Protein AF-A0A7D5N8C1-F1 (afdb_monomer_lite)

Secondary structure (DSSP, 8-state):
--HHHHTTS-THHHHHHHHHHHHTT-EEEEE----TTSEEEEGGGTEEEEETTS-HHHHHHHHHHHGGGS---GGGS-TTSGGGT-

Structure (mmCIF, N/CA/C/O backbone):
data_AF-A0A7D5N8C1-F1
#
_entry.id   AF-A0A7D5N8C1-F1
#
loop_
_atom_site.group_PDB
_atom_site.id
_atom_site.type_symbol
_atom_site.label_atom_id
_atom_site.label_alt_id
_atom_site.label_comp_id
_atom_site.label_asym_id
_atom_site.label_entity_id
_atom_site.label_seq_id
_atom_site.pdbx_PDB_ins_code
_atom_site.Cartn_x
_atom_site.Cartn_y
_atom_site.Cartn_z
_atom_site.occupancy
_atom_site.B_iso_or_equiv
_atom_site.auth_seq_id
_atom_site.auth_comp_id
_atom_site.auth_asym_id
_atom_site.auth_atom_id
_atom_site.pdbx_PDB_model_num
ATOM 1 N N . MET A 1 1 ? -0.167 20.703 -6.504 1.00 44.34 1 MET A N 1
ATOM 2 C CA . MET A 1 1 ? 0.065 20.214 -7.889 1.00 44.34 1 MET A CA 1
ATOM 3 C C . MET A 1 1 ? 1.555 20.122 -8.254 1.00 44.34 1 MET A C 1
ATOM 5 O O . MET A 1 1 ? 1.914 19.161 -8.914 1.00 44.34 1 MET A O 1
ATOM 9 N N . LEU A 1 2 ? 2.432 21.035 -7.798 1.00 35.03 2 LEU A N 1
ATOM 10 C CA . LEU A 1 2 ? 3.896 20.923 -7.996 1.00 35.03 2 LEU A CA 1
ATOM 11 C C . LEU A 1 2 ? 4.608 19.994 -6.989 1.00 35.03 2 LEU A C 1
ATOM 13 O O . LEU A 1 2 ? 5.611 19.383 -7.328 1.00 35.03 2 LEU A O 1
ATOM 17 N N . GLN A 1 3 ? 4.053 19.817 -5.789 1.00 35.53 3 GLN A N 1
ATOM 18 C CA . GLN A 1 3 ? 4.668 19.037 -4.702 1.00 35.53 3 GLN A CA 1
ATOM 19 C C . GLN A 1 3 ? 4.718 17.518 -4.973 1.00 35.53 3 GLN A C 1
ATOM 21 O O . GLN A 1 3 ? 5.611 16.831 -4.500 1.00 35.53 3 GLN A O 1
ATOM 26 N N . ILE A 1 4 ? 3.800 16.995 -5.797 1.00 46.19 4 ILE A N 1
ATOM 27 C CA . ILE A 1 4 ? 3.702 15.557 -6.119 1.00 46.19 4 ILE A CA 1
ATOM 28 C C . ILE A 1 4 ? 4.828 15.115 -7.077 1.00 46.19 4 ILE A C 1
ATOM 30 O O . ILE A 1 4 ? 5.248 13.963 -7.051 1.00 46.19 4 ILE A O 1
ATOM 34 N N . TYR A 1 5 ? 5.364 16.026 -7.902 1.00 45.88 5 TYR A N 1
ATOM 35 C CA . TYR A 1 5 ? 6.437 15.700 -8.853 1.00 45.88 5 TYR A CA 1
ATOM 36 C C . TYR A 1 5 ? 7.813 15.545 -8.192 1.00 45.88 5 TYR A C 1
ATOM 38 O O . TYR A 1 5 ? 8.657 14.830 -8.727 1.00 45.88 5 TYR A O 1
ATOM 46 N N . GLU A 1 6 ? 8.038 16.169 -7.034 1.00 38.53 6 GLU A N 1
ATOM 47 C CA . GLU A 1 6 ? 9.305 16.064 -6.299 1.00 38.53 6 GLU A CA 1
ATOM 48 C C . GLU A 1 6 ? 9.415 14.734 -5.528 1.00 38.53 6 GLU A C 1
ATOM 50 O O . GLU A 1 6 ? 10.501 14.177 -5.386 1.00 38.53 6 GLU A O 1
ATOM 55 N N . TYR A 1 7 ? 8.278 14.139 -5.150 1.00 49.12 7 TYR A N 1
ATOM 56 C CA . TYR A 1 7 ? 8.193 12.848 -4.451 1.00 49.12 7 TYR A CA 1
ATOM 57 C C . TYR A 1 7 ? 8.571 11.619 -5.300 1.00 49.12 7 TYR A C 1
ATOM 59 O O . TYR A 1 7 ? 8.535 10.486 -4.819 1.00 49.12 7 TYR A O 1
ATOM 67 N N . LYS A 1 8 ? 8.936 11.810 -6.571 1.00 44.78 8 LYS A N 1
ATOM 68 C CA . LYS A 1 8 ? 8.937 10.741 -7.573 1.00 44.78 8 LYS A CA 1
ATOM 69 C C . LYS A 1 8 ? 10.138 9.783 -7.521 1.00 44.78 8 LYS A C 1
ATOM 71 O O . LYS A 1 8 ? 10.052 8.719 -8.125 1.00 44.78 8 LYS A O 1
ATOM 76 N N . ILE A 1 9 ? 11.258 10.106 -6.856 1.00 55.62 9 ILE A N 1
ATOM 77 C CA . ILE A 1 9 ? 12.494 9.300 -6.985 1.00 55.62 9 ILE A CA 1
ATOM 78 C C . ILE A 1 9 ? 13.368 9.313 -5.715 1.00 55.62 9 ILE A C 1
ATOM 80 O O . ILE A 1 9 ? 14.440 9.903 -5.722 1.00 55.62 9 ILE A O 1
ATOM 84 N N . TYR A 1 10 ? 12.982 8.610 -4.643 1.00 54.69 10 TYR A N 1
ATOM 85 C CA . TYR A 1 10 ? 13.954 8.189 -3.616 1.00 54.69 10 TYR A CA 1
ATOM 86 C C . TYR A 1 10 ? 13.608 6.796 -3.060 1.00 54.69 10 TYR A C 1
ATOM 88 O O . TYR A 1 10 ? 12.480 6.595 -2.618 1.00 54.69 10 TYR A O 1
ATOM 96 N N . PRO A 1 11 ? 14.543 5.825 -3.031 1.00 58.53 11 PRO A N 1
ATOM 97 C CA . PRO A 1 11 ? 14.310 4.508 -2.424 1.00 58.53 11 PRO A CA 1
ATOM 98 C C . PRO A 1 11 ? 13.911 4.578 -0.940 1.00 58.53 11 PRO A C 1
ATOM 100 O O . PRO A 1 11 ? 13.125 3.746 -0.499 1.00 58.53 11 PRO A O 1
ATOM 103 N N . CYS A 1 12 ? 14.321 5.627 -0.213 1.00 63.53 12 CYS A N 1
ATOM 104 C CA . CYS A 1 12 ? 13.868 5.872 1.164 1.00 63.53 12 CYS A CA 1
ATOM 105 C C . CYS A 1 12 ? 12.354 6.122 1.277 1.00 63.53 12 CYS A C 1
ATOM 107 O O . CYS A 1 12 ? 11.793 6.099 2.365 1.00 63.53 12 CYS A O 1
ATOM 109 N N . TYR A 1 13 ? 11.675 6.404 0.164 1.00 67.19 13 TYR A N 1
ATOM 110 C CA . TYR A 1 13 ? 10.252 6.704 0.167 1.00 67.19 13 TYR A CA 1
ATOM 111 C C . TYR A 1 13 ? 9.391 5.442 0.249 1.00 67.19 13 TYR A C 1
ATOM 113 O O . TYR A 1 13 ? 8.337 5.465 0.876 1.00 67.19 13 TYR A O 1
ATOM 121 N N . ALA A 1 14 ? 9.863 4.324 -0.313 1.00 69.50 14 ALA A N 1
ATOM 122 C CA . ALA A 1 14 ? 9.205 3.033 -0.126 1.00 69.50 14 ALA A CA 1
ATOM 123 C C . ALA A 1 14 ? 9.272 2.593 1.345 1.00 69.50 14 ALA A C 1
ATOM 125 O O . ALA A 1 14 ? 8.253 2.197 1.898 1.00 69.50 14 ALA A O 1
ATOM 126 N N . GLU A 1 15 ? 10.433 2.766 1.986 1.00 77.00 15 GLU A N 1
ATOM 127 C CA . GLU A 1 15 ? 10.622 2.508 3.421 1.00 77.00 15 GLU A CA 1
ATOM 128 C C 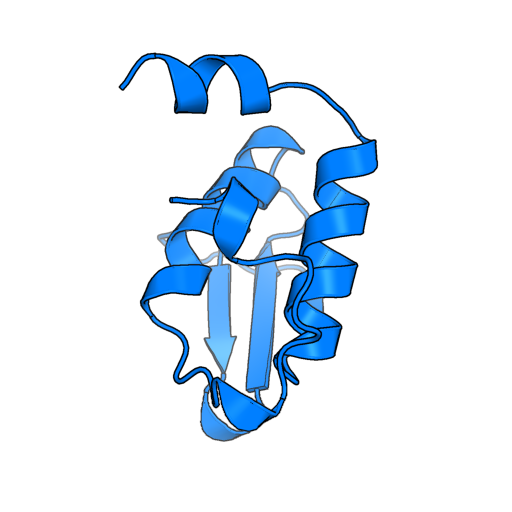. GLU A 1 15 ? 9.666 3.363 4.268 1.00 77.00 15 GLU A C 1
ATOM 130 O O . GLU A 1 15 ? 8.950 2.830 5.108 1.00 77.00 15 GLU A O 1
ATOM 135 N N . LYS A 1 16 ? 9.542 4.664 3.968 1.00 81.62 16 LYS A N 1
ATOM 136 C CA . LYS A 1 16 ? 8.592 5.558 4.656 1.00 81.62 16 LYS A CA 1
ATOM 137 C C . LYS A 1 16 ? 7.129 5.145 4.508 1.00 81.62 16 LYS A C 1
ATOM 139 O O . LYS A 1 16 ? 6.348 5.348 5.433 1.00 81.62 16 LYS A O 1
ATOM 144 N N . PHE A 1 17 ? 6.725 4.616 3.352 1.00 83.56 17 PHE A N 1
ATOM 145 C CA . PHE A 1 17 ? 5.369 4.086 3.214 1.00 83.56 17 PHE A CA 1
ATOM 146 C C . PHE A 1 17 ? 5.193 2.791 3.991 1.00 83.56 17 PHE A C 1
ATOM 148 O O . PHE A 1 17 ? 4.152 2.618 4.604 1.00 83.56 17 PHE A O 1
ATOM 155 N N . GLU A 1 18 ? 6.169 1.888 3.986 1.00 82.38 18 GLU A N 1
ATOM 156 C CA . GLU A 1 18 ? 6.075 0.667 4.789 1.00 82.38 18 GLU A CA 1
ATOM 157 C C . GLU A 1 18 ? 5.950 0.996 6.285 1.00 82.38 18 GLU A C 1
ATOM 159 O O . GLU A 1 18 ? 5.070 0.447 6.945 1.00 82.38 18 GLU A O 1
ATOM 164 N N . GLU A 1 19 ? 6.728 1.965 6.782 1.00 85.25 19 GLU A N 1
ATOM 165 C CA . GLU A 1 19 ? 6.604 2.510 8.141 1.00 85.25 19 GLU A CA 1
ATOM 166 C C . GLU A 1 19 ? 5.217 3.119 8.394 1.00 85.25 19 GLU A C 1
ATOM 168 O O . GLU A 1 19 ? 4.558 2.768 9.369 1.00 85.25 19 GLU A O 1
ATOM 173 N N . LEU A 1 20 ? 4.729 3.984 7.495 1.00 85.69 20 LEU A N 1
ATOM 174 C CA . LEU A 1 20 ? 3.404 4.600 7.622 1.00 85.69 20 LEU A CA 1
ATOM 175 C C . LEU A 1 20 ? 2.289 3.551 7.676 1.00 85.69 20 LEU A C 1
ATOM 177 O O . LEU A 1 20 ? 1.360 3.679 8.469 1.00 85.69 20 LEU A O 1
ATOM 181 N N . TYR A 1 21 ? 2.363 2.536 6.814 1.00 88.56 21 TYR A N 1
ATOM 182 C CA . TYR A 1 21 ? 1.387 1.454 6.779 1.00 88.56 21 TYR A CA 1
ATOM 183 C C . TYR A 1 21 ? 1.403 0.662 8.090 1.00 88.56 21 TYR A C 1
ATOM 185 O O . TYR A 1 21 ? 0.329 0.366 8.618 1.00 88.56 21 TYR A O 1
ATOM 193 N N . ASP A 1 22 ? 2.581 0.399 8.659 1.00 87.75 22 ASP A N 1
ATOM 194 C CA . ASP A 1 22 ? 2.709 -0.237 9.973 1.00 87.75 22 ASP A CA 1
ATOM 195 C C . ASP A 1 22 ? 2.093 0.630 11.090 1.00 87.75 22 ASP A C 1
ATOM 197 O O . ASP A 1 22 ? 1.297 0.127 11.888 1.00 87.75 22 ASP A O 1
ATOM 201 N N . GLU A 1 23 ? 2.332 1.950 11.085 1.00 86.06 23 GLU A N 1
ATOM 202 C CA . GLU A 1 23 ? 1.744 2.893 12.055 1.00 86.06 23 GLU A CA 1
ATOM 203 C C . GLU A 1 23 ? 0.203 2.907 12.020 1.00 86.06 23 GLU A C 1
ATOM 205 O O . GLU A 1 23 ? -0.452 2.920 13.066 1.00 86.06 23 GLU A O 1
ATOM 210 N N . ILE A 1 24 ? -0.406 2.860 10.829 1.00 86.38 24 ILE A N 1
ATOM 211 C CA . ILE A 1 24 ? -1.875 2.793 10.679 1.00 86.38 24 ILE A CA 1
ATOM 212 C C . ILE A 1 24 ? -2.437 1.373 10.870 1.00 86.38 24 ILE A C 1
ATOM 214 O O . ILE A 1 24 ? -3.654 1.157 10.800 1.00 86.38 24 ILE A O 1
ATOM 218 N N . GLY A 1 25 ? -1.572 0.394 11.149 1.00 88.19 25 GLY A N 1
ATOM 219 C CA . GLY A 1 25 ? -1.934 -0.991 11.429 1.00 88.19 25 GLY A CA 1
ATOM 220 C C . GLY A 1 25 ? -2.304 -1.801 10.189 1.00 88.19 25 GLY A C 1
ATOM 221 O O . GLY A 1 25 ? -3.155 -2.688 10.284 1.00 88.19 25 GLY A O 1
ATOM 222 N N . TYR A 1 26 ? -1.706 -1.484 9.041 1.00 91.94 26 TYR A N 1
ATOM 223 C CA . TYR A 1 26 ? -1.811 -2.235 7.794 1.00 91.94 26 TYR A CA 1
ATOM 224 C C . TYR A 1 26 ? -0.481 -2.903 7.432 1.00 91.94 26 TYR A C 1
ATOM 226 O O . TYR A 1 26 ? 0.569 -2.278 7.404 1.00 91.94 26 TYR A O 1
ATOM 234 N N . SER A 1 27 ? -0.523 -4.182 7.060 1.00 91.56 27 SER A N 1
ATOM 235 C CA . SER A 1 27 ? 0.657 -4.893 6.555 1.00 91.56 27 SER A CA 1
ATOM 236 C C . SER A 1 27 ? 0.717 -4.828 5.030 1.00 91.56 27 SER A C 1
ATOM 238 O O .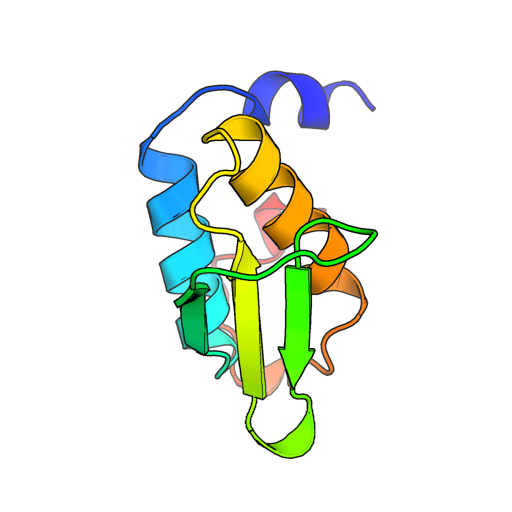 SER A 1 27 ? -0.237 -5.221 4.354 1.00 91.56 27 SER A O 1
ATOM 240 N N . VAL A 1 28 ? 1.846 -4.386 4.475 1.00 92.75 28 VAL A N 1
ATOM 241 C CA . VAL A 1 28 ? 2.109 -4.432 3.028 1.00 92.75 28 VAL A CA 1
ATOM 242 C C . VAL A 1 28 ? 2.776 -5.761 2.668 1.00 92.75 28 VAL A C 1
ATOM 244 O O . VAL A 1 28 ? 3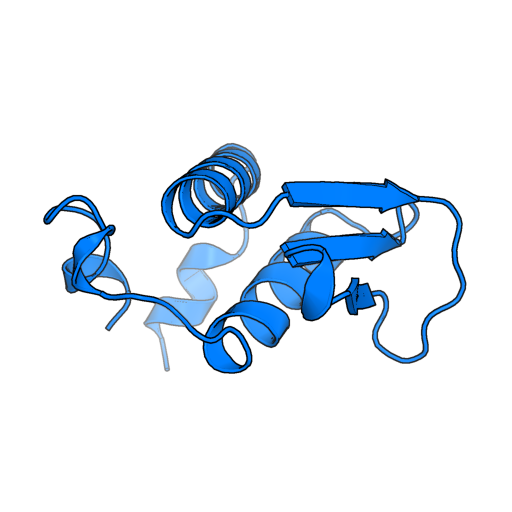.746 -6.177 3.299 1.00 92.75 28 VAL A O 1
ATOM 247 N N . ARG A 1 29 ? 2.262 -6.454 1.646 1.00 92.69 29 ARG A N 1
ATOM 248 C CA . ARG A 1 29 ? 2.827 -7.713 1.137 1.00 92.69 29 ARG A CA 1
ATOM 249 C C . ARG A 1 29 ? 3.033 -7.668 -0.366 1.00 92.69 29 ARG A C 1
ATOM 251 O O . ARG A 1 29 ? 2.127 -7.308 -1.115 1.00 92.69 29 ARG A O 1
ATOM 258 N N . PHE A 1 30 ? 4.203 -8.115 -0.810 1.00 92.19 30 PHE A N 1
ATOM 259 C CA . PHE A 1 30 ? 4.544 -8.207 -2.227 1.00 92.19 30 PHE A CA 1
ATOM 260 C C . PHE A 1 30 ? 4.363 -9.634 -2.733 1.00 92.19 30 PHE A C 1
ATOM 262 O O . PHE A 1 30 ? 5.195 -10.505 -2.485 1.00 92.19 30 PHE A O 1
ATOM 269 N N . GLU A 1 31 ? 3.301 -9.867 -3.497 1.00 93.62 31 GLU A N 1
ATOM 270 C CA . GLU A 1 31 ? 2.926 -11.206 -3.954 1.00 93.62 31 GLU A CA 1
ATOM 271 C C . GLU A 1 31 ? 2.845 -11.307 -5.477 1.00 93.62 31 GLU A C 1
ATOM 273 O O . GLU A 1 31 ? 2.795 -10.310 -6.202 1.00 93.62 31 GLU A O 1
ATOM 278 N N . LYS A 1 32 ? 2.853 -12.544 -5.990 1.00 90.25 32 LYS A N 1
ATOM 279 C CA . LYS A 1 32 ? 2.515 -12.801 -7.396 1.00 90.25 32 LYS A CA 1
ATOM 280 C C . LYS A 1 32 ? 0.996 -12.718 -7.547 1.00 90.25 32 LYS A C 1
ATOM 282 O O . LYS A 1 32 ? 0.291 -13.608 -7.087 1.00 90.25 32 LYS A O 1
ATOM 287 N N . GLY A 1 33 ? 0.503 -11.691 -8.227 1.00 84.75 33 GLY A N 1
ATOM 288 C CA . GLY A 1 33 ? -0.917 -11.534 -8.532 1.00 84.75 33 GLY A CA 1
ATOM 289 C C . GLY A 1 33 ? -1.114 -10.678 -9.774 1.00 84.75 33 GLY A C 1
ATOM 290 O O . GLY A 1 33 ? -0.260 -9.855 -10.096 1.00 84.75 33 GLY A O 1
ATOM 291 N N . ASN A 1 34 ? -2.220 -10.883 -10.485 1.00 83.25 34 ASN A N 1
ATOM 292 C CA . ASN A 1 34 ? -2.613 -10.035 -11.606 1.00 83.25 34 ASN A CA 1
ATOM 293 C C . ASN A 1 34 ? -3.869 -9.254 -11.210 1.00 83.25 34 ASN A C 1
ATOM 295 O O . ASN A 1 34 ? -4.989 -9.725 -11.393 1.00 83.25 34 ASN A O 1
ATOM 299 N N . PHE A 1 35 ? -3.662 -8.098 -10.585 1.00 87.56 35 PHE A N 1
ATOM 300 C CA . PHE A 1 35 ? -4.730 -7.193 -10.168 1.00 87.56 35 PHE A CA 1
ATOM 301 C C . PHE A 1 35 ? -4.899 -6.098 -11.221 1.00 87.56 35 PHE A C 1
ATOM 303 O O . PHE A 1 35 ? -3.900 -5.588 -11.725 1.00 87.56 35 PHE A O 1
ATOM 310 N N . HIS A 1 36 ? -6.137 -5.697 -11.522 1.00 83.38 36 HIS A N 1
ATOM 311 C CA . HIS A 1 36 ? -6.416 -4.689 -12.557 1.00 83.38 36 HIS A CA 1
ATOM 312 C C . HIS A 1 36 ? -5.746 -3.332 -12.261 1.00 83.38 36 HIS A C 1
ATOM 314 O O . HIS A 1 36 ? -5.282 -2.662 -13.176 1.00 83.38 36 HIS A O 1
ATOM 320 N N . SER A 1 37 ? -5.636 -2.965 -10.980 1.00 85.00 37 SER A N 1
ATOM 321 C CA . SER A 1 37 ? -4.939 -1.772 -10.474 1.00 85.00 37 SER A CA 1
ATOM 322 C C . SER A 1 37 ? -3.498 -2.044 -10.015 1.00 85.00 37 SER A C 1
ATOM 324 O O . SER A 1 37 ? -2.831 -1.156 -9.498 1.00 85.00 37 SER A O 1
ATOM 326 N N . GLY A 1 38 ? -3.006 -3.280 -10.143 1.00 90.69 38 GLY A N 1
ATOM 327 C CA . GLY A 1 38 ? -1.699 -3.685 -9.617 1.00 90.69 38 GLY A CA 1
ATOM 328 C C . GLY A 1 38 ? -1.657 -3.979 -8.109 1.00 90.69 38 GLY A C 1
ATOM 329 O O . GLY A 1 38 ? -0.624 -4.452 -7.628 1.00 90.69 38 GLY A O 1
ATOM 330 N N . TYR A 1 39 ? -2.760 -3.797 -7.374 1.00 94.19 39 TYR A N 1
ATOM 331 C CA . TYR A 1 39 ? -2.865 -4.110 -5.945 1.00 94.19 39 TYR A CA 1
ATOM 332 C C . TYR A 1 39 ? -4.262 -4.608 -5.533 1.00 94.19 39 TYR A C 1
ATOM 334 O O . TYR A 1 39 ? -5.224 -4.525 -6.293 1.00 94.19 39 TYR A O 1
ATOM 342 N N . CYS A 1 40 ? -4.371 -5.119 -4.307 1.00 92.88 40 CYS A N 1
ATOM 343 C CA . CYS A 1 40 ? -5.616 -5.513 -3.652 1.00 92.88 40 CYS A CA 1
ATOM 344 C C . CYS A 1 40 ? -5.543 -5.202 -2.149 1.00 92.88 40 CYS A C 1
ATOM 346 O O . CYS A 1 40 ? -4.493 -5.383 -1.537 1.00 92.88 40 CYS A O 1
ATOM 348 N N . ILE A 1 41 ? -6.652 -4.768 -1.544 1.00 92.19 41 ILE A N 1
ATOM 349 C CA . ILE A 1 41 ? -6.744 -4.495 -0.104 1.00 92.19 41 ILE A CA 1
ATOM 350 C C . ILE A 1 41 ? -7.660 -5.538 0.536 1.00 92.19 41 ILE A C 1
ATOM 352 O O . ILE A 1 41 ? -8.809 -5.707 0.135 1.00 92.19 41 ILE A O 1
ATOM 356 N N . LEU A 1 42 ? -7.161 -6.219 1.562 1.00 91.88 42 LEU A N 1
ATOM 357 C CA . LEU A 1 42 ? -7.942 -7.090 2.434 1.00 91.88 42 LEU A CA 1
ATOM 358 C C . LEU A 1 42 ? -8.298 -6.305 3.699 1.00 91.88 42 LEU A C 1
ATOM 360 O O . LEU A 1 42 ? -7.547 -6.348 4.674 1.00 91.88 42 LEU A O 1
ATOM 364 N N . GLN A 1 43 ? -9.419 -5.581 3.672 1.00 87.44 43 GLN A N 1
ATOM 365 C CA . GLN A 1 43 ? -9.838 -4.672 4.751 1.00 87.44 43 GLN A CA 1
ATOM 366 C C . GLN A 1 43 ? -9.958 -5.388 6.107 1.00 87.44 43 GLN A C 1
ATOM 368 O O . GLN A 1 43 ? -9.326 -4.964 7.072 1.00 87.44 43 GLN A O 1
ATOM 373 N N . ASP A 1 44 ? -10.634 -6.542 6.159 1.00 88.19 44 ASP A N 1
ATOM 374 C CA . ASP A 1 44 ? -10.818 -7.325 7.398 1.00 88.19 44 ASP A CA 1
ATOM 375 C C . ASP A 1 44 ? -9.500 -7.758 8.048 1.00 88.19 44 ASP A C 1
ATOM 377 O O . ASP A 1 44 ? -9.390 -7.877 9.267 1.00 88.19 44 ASP A O 1
ATOM 381 N N . LYS A 1 45 ? -8.486 -8.0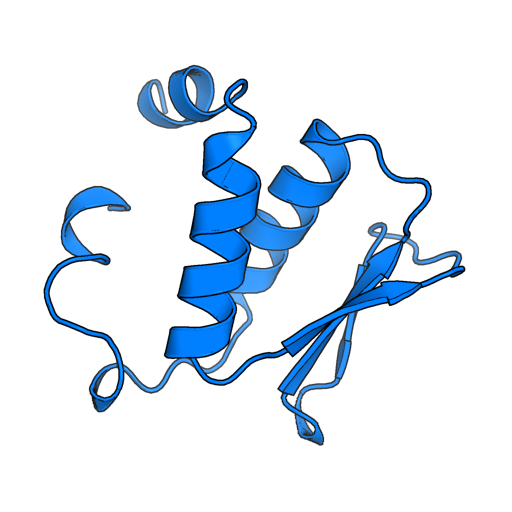26 7.220 1.00 91.19 45 LYS A N 1
ATOM 382 C CA . LYS A 1 45 ? -7.164 -8.475 7.674 1.00 91.19 45 LYS A CA 1
ATOM 383 C C . LYS A 1 45 ? -6.175 -7.325 7.820 1.00 91.19 45 LYS A C 1
ATOM 385 O O . LYS A 1 45 ? -5.071 -7.566 8.296 1.00 91.19 45 LYS A O 1
ATOM 390 N N . ARG A 1 46 ? -6.550 -6.118 7.382 1.00 92.44 46 ARG A N 1
ATOM 391 C CA . ARG A 1 46 ? -5.675 -4.951 7.235 1.00 92.44 46 ARG A CA 1
ATOM 392 C C . ARG A 1 46 ? -4.390 -5.286 6.472 1.00 92.44 46 ARG A C 1
ATOM 394 O O . ARG A 1 46 ? -3.282 -5.045 6.940 1.00 92.44 46 ARG A O 1
ATOM 401 N N . ILE A 1 47 ? -4.530 -5.902 5.296 1.00 92.88 47 ILE A N 1
ATOM 402 C CA . ILE A 1 47 ? -3.386 -6.266 4.441 1.00 92.88 47 ILE A CA 1
ATOM 403 C C . ILE A 1 47 ? -3.525 -5.593 3.079 1.00 92.88 47 ILE A C 1
ATOM 405 O O . ILE A 1 47 ? -4.514 -5.811 2.383 1.00 92.88 47 ILE A O 1
ATOM 409 N N . ALA A 1 48 ? -2.506 -4.841 2.673 1.00 93.19 48 ALA A N 1
ATOM 410 C CA . ALA A 1 48 ? -2.340 -4.347 1.313 1.00 93.19 48 ALA A CA 1
ATOM 411 C C . ALA A 1 48 ? -1.440 -5.315 0.532 1.00 93.19 48 ALA A C 1
ATOM 413 O O . ALA A 1 48 ? -0.269 -5.500 0.856 1.00 93.19 48 ALA A O 1
ATOM 414 N N . VAL A 1 49 ? -1.984 -5.958 -0.497 1.00 94.31 49 VAL A N 1
ATOM 415 C CA . VAL A 1 49 ? -1.246 -6.868 -1.376 1.00 94.31 49 VAL A CA 1
ATOM 416 C C . VAL A 1 49 ? -0.888 -6.130 -2.657 1.00 94.31 49 VAL A C 1
ATOM 418 O O . VAL A 1 49 ? -1.768 -5.739 -3.419 1.00 94.31 49 VAL A O 1
ATOM 421 N N . ILE A 1 50 ? 0.403 -5.975 -2.924 1.00 93.75 50 ILE A N 1
ATOM 422 C CA . ILE A 1 50 ? 0.926 -5.299 -4.112 1.00 93.75 50 ILE A CA 1
ATOM 423 C C . ILE A 1 50 ? 1.564 -6.337 -5.027 1.00 93.75 50 ILE A C 1
ATOM 425 O O . ILE A 1 50 ? 2.293 -7.228 -4.580 1.00 93.75 50 ILE A O 1
ATOM 429 N N . ASN A 1 51 ? 1.309 -6.230 -6.330 1.00 94.19 51 ASN A N 1
ATOM 430 C CA . ASN A 1 51 ? 1.965 -7.090 -7.302 1.00 94.19 51 A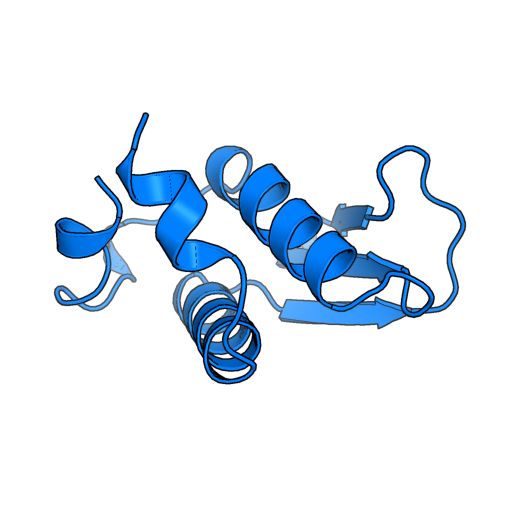SN A CA 1
ATOM 431 C C . ASN A 1 51 ? 3.483 -6.845 -7.287 1.00 94.19 51 ASN A C 1
ATOM 433 O O . ASN A 1 51 ? 3.969 -5.763 -7.622 1.00 94.19 51 ASN A O 1
ATOM 437 N N . LYS A 1 52 ? 4.253 -7.885 -6.961 1.00 91.75 52 LYS A N 1
ATOM 438 C CA . LYS A 1 52 ? 5.713 -7.801 -6.854 1.00 91.75 52 LYS A CA 1
ATOM 439 C C . LYS A 1 52 ? 6.429 -7.475 -8.168 1.00 91.75 52 LYS A C 1
ATOM 441 O O . LYS A 1 52 ? 7.593 -7.080 -8.133 1.00 91.75 52 LYS A O 1
ATOM 446 N N . PHE A 1 53 ? 5.765 -7.652 -9.310 1.00 92.19 53 PHE A N 1
ATOM 447 C CA . PHE A 1 53 ? 6.315 -7.327 -10.627 1.00 92.19 53 PHE A CA 1
ATOM 448 C C . PHE A 1 53 ? 6.175 -5.845 -11.002 1.00 92.19 53 PHE A C 1
ATOM 450 O O . PHE A 1 53 ? 6.707 -5.438 -12.031 1.00 92.19 53 PHE A O 1
ATOM 457 N N . LEU A 1 54 ? 5.498 -5.032 -10.183 1.00 89.62 54 LEU A N 1
ATOM 458 C CA . LEU A 1 54 ? 5.492 -3.584 -10.368 1.00 89.62 54 LEU A CA 1
ATOM 459 C C . LEU A 1 54 ? 6.892 -3.001 -10.161 1.00 89.62 54 LEU A C 1
ATOM 461 O O . LEU A 1 54 ? 7.633 -3.417 -9.260 1.00 89.62 54 LEU A O 1
ATOM 465 N N . THR A 1 55 ? 7.216 -2.000 -10.980 1.00 89.94 55 THR A N 1
ATOM 466 C CA . THR A 1 55 ? 8.387 -1.137 -10.793 1.00 89.94 55 THR A CA 1
ATOM 467 C C . THR A 1 55 ? 8.292 -0.394 -9.459 1.00 89.94 55 THR A C 1
ATOM 469 O O . THR A 1 55 ? 7.214 -0.301 -8.872 1.00 89.94 55 THR A O 1
ATOM 472 N N . LEU A 1 56 ? 9.405 0.167 -8.977 1.00 85.19 56 LEU A N 1
ATOM 473 C CA . LEU A 1 56 ? 9.408 0.984 -7.757 1.00 85.19 56 LEU A CA 1
ATOM 474 C C . LEU A 1 56 ? 8.360 2.111 -7.823 1.00 85.19 56 LEU A C 1
ATOM 476 O O . LEU A 1 56 ? 7.571 2.263 -6.897 1.00 85.19 56 LEU A O 1
ATOM 480 N N . GLU A 1 57 ? 8.298 2.827 -8.950 1.00 84.81 57 GLU A N 1
ATOM 481 C CA . GLU A 1 57 ? 7.286 3.863 -9.204 1.00 84.81 57 GLU A CA 1
ATOM 482 C C . GLU A 1 57 ? 5.861 3.291 -9.148 1.00 84.81 57 GLU A C 1
ATOM 484 O O . GLU A 1 57 ? 4.993 3.858 -8.492 1.00 84.81 57 GLU A O 1
ATOM 489 N N . GLY A 1 58 ? 5.622 2.128 -9.765 1.00 88.88 58 GLY A N 1
ATOM 490 C CA . GLY A 1 58 ? 4.317 1.466 -9.723 1.00 88.88 58 GLY A CA 1
ATOM 491 C C . GLY A 1 58 ? 3.891 1.059 -8.309 1.00 88.88 58 GLY A C 1
ATOM 492 O O . GLY A 1 58 ? 2.717 1.173 -7.971 1.00 88.88 58 GLY A O 1
ATOM 493 N N . ARG A 1 59 ? 4.834 0.624 -7.464 1.00 88.38 59 ARG A N 1
ATOM 494 C CA . ARG A 1 59 ? 4.564 0.286 -6.057 1.00 88.38 59 ARG A CA 1
ATOM 495 C C . ARG A 1 59 ? 4.233 1.527 -5.232 1.00 88.38 59 ARG A C 1
ATOM 497 O O . ARG A 1 59 ? 3.280 1.490 -4.466 1.00 88.38 59 ARG A O 1
ATOM 504 N N . ILE A 1 60 ? 4.984 2.613 -5.416 1.00 86.94 60 ILE A N 1
ATOM 505 C CA . ILE A 1 60 ? 4.727 3.899 -4.752 1.00 86.94 60 ILE A CA 1
ATOM 506 C C . ILE A 1 60 ? 3.344 4.432 -5.139 1.00 86.94 60 ILE A C 1
ATOM 508 O O . ILE A 1 60 ? 2.568 4.801 -4.263 1.00 86.94 60 ILE A O 1
ATOM 512 N N . ASN A 1 61 ? 2.998 4.400 -6.428 1.00 87.50 61 ASN A N 1
ATOM 513 C CA . ASN A 1 61 ? 1.674 4.816 -6.891 1.00 87.50 61 ASN A CA 1
ATOM 514 C C . ASN A 1 61 ? 0.565 3.943 -6.293 1.00 87.50 61 ASN A C 1
ATOM 516 O O . ASN A 1 61 ? -0.413 4.479 -5.790 1.00 87.50 61 ASN A O 1
ATOM 520 N N . ALA A 1 62 ? 0.747 2.619 -6.256 1.00 90.12 62 ALA A N 1
ATOM 521 C CA . ALA A 1 62 ? -0.208 1.723 -5.606 1.00 90.12 62 ALA A CA 1
ATOM 522 C C . ALA A 1 62 ? -0.404 2.069 -4.119 1.00 90.12 62 ALA A C 1
ATOM 524 O O . ALA A 1 62 ? -1.536 2.144 -3.652 1.00 90.12 62 ALA A O 1
ATOM 525 N N . LEU A 1 63 ? 0.680 2.323 -3.379 1.00 88.69 63 LEU A N 1
ATOM 526 C CA . LEU A 1 63 ? 0.614 2.722 -1.968 1.00 88.69 63 LEU A CA 1
ATOM 527 C C . LEU A 1 63 ? -0.103 4.067 -1.786 1.00 88.69 63 LEU A C 1
ATOM 529 O O . LEU A 1 63 ? -0.903 4.201 -0.863 1.00 88.69 63 LEU A O 1
ATOM 533 N N . MET A 1 64 ? 0.136 5.040 -2.667 1.00 87.44 64 MET A N 1
ATOM 534 C CA . MET A 1 64 ? -0.562 6.329 -2.634 1.00 87.44 64 MET A CA 1
ATOM 535 C C . MET A 1 64 ? -2.050 6.203 -2.966 1.00 87.44 64 MET A C 1
ATOM 537 O O . MET A 1 64 ? -2.864 6.841 -2.307 1.00 87.44 64 MET A O 1
ATOM 541 N N . ASP A 1 65 ? -2.409 5.365 -3.938 1.00 88.31 65 ASP A N 1
ATOM 542 C CA . ASP A 1 65 ? -3.802 5.142 -4.335 1.00 88.31 65 ASP A CA 1
ATOM 543 C C . ASP A 1 65 ? -4.605 4.434 -3.235 1.00 88.31 65 ASP A C 1
ATOM 545 O O . ASP A 1 65 ? -5.788 4.715 -3.040 1.00 88.31 65 ASP A O 1
ATOM 549 N N . ILE A 1 66 ? -3.966 3.517 -2.501 1.00 89.81 66 ILE A N 1
ATOM 550 C CA . ILE A 1 66 ? -4.591 2.772 -1.403 1.00 89.81 66 ILE A CA 1
ATOM 551 C C . ILE A 1 66 ? -4.860 3.680 -0.199 1.00 89.81 66 ILE A C 1
ATOM 553 O O . ILE A 1 66 ? -5.945 3.597 0.375 1.00 89.81 66 ILE A O 1
ATOM 557 N N . LEU A 1 67 ? -3.911 4.540 0.188 1.00 86.19 67 LEU A N 1
ATOM 558 C CA . LEU A 1 67 ? -3.980 5.358 1.409 1.00 86.19 67 LEU A CA 1
ATOM 559 C C . LEU A 1 67 ? -5.327 6.063 1.666 1.00 86.19 67 LEU A C 1
ATOM 561 O O . LEU A 1 67 ? -5.857 5.895 2.764 1.00 86.19 67 LEU A O 1
ATOM 565 N N . PRO A 1 68 ? -5.928 6.803 0.712 1.00 84.38 68 PRO A N 1
ATOM 566 C CA . PRO A 1 68 ? -7.201 7.492 0.942 1.00 84.38 68 PRO A CA 1
ATOM 567 C C . PRO A 1 68 ? -8.397 6.544 1.118 1.00 84.38 68 PRO A C 1
ATOM 569 O O . PRO A 1 68 ? -9.446 6.975 1.590 1.00 84.38 68 PRO A O 1
ATOM 572 N N . SER A 1 69 ? -8.267 5.272 0.732 1.00 84.50 69 SER A N 1
ATOM 573 C CA . SER A 1 69 ? -9.315 4.255 0.896 1.00 84.50 69 SER A CA 1
ATOM 574 C C . SER A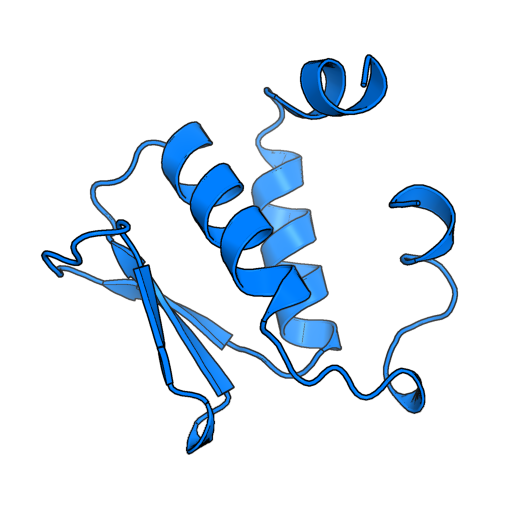 1 69 ? -9.260 3.527 2.244 1.00 84.50 69 SER A C 1
ATOM 576 O O . SER A 1 69 ? -10.166 2.754 2.560 1.00 84.50 69 SER A O 1
ATOM 578 N N . LEU A 1 70 ? -8.200 3.738 3.031 1.00 85.12 70 LEU A N 1
ATOM 579 C CA . LEU A 1 70 ? -8.022 3.073 4.315 1.00 85.12 70 LEU A CA 1
ATOM 580 C C . LEU A 1 70 ? -8.810 3.794 5.410 1.00 85.12 70 LEU A C 1
ATOM 582 O O . LEU A 1 70 ? -8.729 5.011 5.567 1.00 85.12 70 LEU A O 1
ATOM 586 N N . GLU A 1 71 ? -9.528 3.026 6.227 1.00 77.62 71 GLU A N 1
ATOM 587 C CA . GLU A 1 71 ? -10.095 3.531 7.477 1.00 77.62 71 GLU A CA 1
ATOM 588 C C . GLU A 1 71 ? -8.968 3.717 8.502 1.00 77.62 71 GLU A C 1
ATOM 590 O O . GLU A 1 71 ? -8.545 2.773 9.178 1.00 77.62 71 GLU A O 1
ATOM 595 N N . ILE A 1 72 ? -8.441 4.941 8.568 1.00 75.94 72 ILE A N 1
ATOM 596 C CA . ILE A 1 72 ? -7.347 5.317 9.464 1.00 75.94 72 ILE A CA 1
ATOM 597 C C . ILE A 1 72 ? -7.932 5.848 10.773 1.00 75.94 72 ILE A C 1
ATOM 599 O O . ILE A 1 72 ? -8.647 6.849 10.801 1.00 75.94 72 ILE A O 1
ATOM 603 N N . ASP A 1 73 ? -7.577 5.194 11.875 1.00 70.81 73 ASP A N 1
ATOM 604 C CA . ASP A 1 73 ? -7.826 5.712 13.215 1.00 70.81 73 ASP A CA 1
ATOM 605 C C . ASP A 1 73 ? -6.753 6.757 13.542 1.00 70.81 73 ASP A C 1
ATOM 607 O O . ASP A 1 73 ? -5.616 6.424 13.881 1.00 70.81 73 ASP A O 1
ATOM 611 N N . THR A 1 74 ? -7.108 8.035 13.407 1.00 67.56 74 THR A N 1
ATOM 612 C CA . THR A 1 74 ? -6.187 9.167 13.595 1.00 67.56 74 THR A CA 1
ATOM 613 C C . THR A 1 74 ? -5.605 9.248 15.006 1.00 67.56 74 THR A C 1
ATOM 615 O O . THR A 1 74 ? -4.587 9.908 15.197 1.00 67.56 74 THR A O 1
ATOM 618 N N . SER A 1 75 ? -6.189 8.547 15.985 1.00 67.81 75 SER A N 1
ATOM 619 C CA . SER A 1 75 ? -5.648 8.454 17.346 1.00 67.81 75 SER A CA 1
ATOM 620 C C . SER A 1 75 ? -4.356 7.633 17.440 1.00 67.81 75 SER A C 1
ATOM 622 O O . SER A 1 75 ? -3.618 7.768 18.415 1.00 67.81 75 SER A O 1
ATOM 624 N N . LYS A 1 76 ? -4.071 6.795 16.433 1.00 65.12 76 LYS A N 1
ATOM 625 C CA . LYS A 1 76 ? -2.889 5.921 16.389 1.00 65.12 76 LYS A CA 1
ATOM 626 C C . LYS A 1 76 ? -1.706 6.523 15.649 1.00 65.12 76 LYS A C 1
ATOM 628 O O . LYS A 1 76 ? -0.616 5.963 15.718 1.00 65.12 76 LYS A O 1
ATOM 633 N N . LEU A 1 77 ? -1.901 7.643 14.957 1.00 65.12 77 LEU A N 1
ATOM 634 C CA . LEU A 1 77 ? -0.820 8.244 14.198 1.00 65.12 77 LEU A CA 1
ATOM 635 C C . LEU A 1 77 ? 0.096 9.059 15.109 1.00 65.12 77 LEU A C 1
ATOM 637 O O . LEU A 1 77 ? -0.359 9.937 15.847 1.00 65.12 77 LEU A O 1
ATOM 641 N N . SER A 1 78 ? 1.400 8.788 15.043 1.00 61.00 78 SER A N 1
ATOM 642 C CA . SER A 1 78 ? 2.388 9.608 15.732 1.00 61.00 78 SER A CA 1
ATOM 643 C C . SER A 1 78 ? 2.355 11.017 15.115 1.00 61.00 78 SER A C 1
ATOM 645 O O . SER A 1 78 ? 2.316 11.184 13.894 1.00 61.00 78 SER A O 1
ATOM 647 N N . GLY A 1 79 ? 2.285 12.062 15.948 1.00 54.97 79 GLY A N 1
ATOM 648 C CA . GLY A 1 79 ? 1.938 13.437 15.538 1.00 54.97 79 GLY A CA 1
ATOM 649 C C . GLY A 1 79 ? 2.875 14.127 14.530 1.00 54.97 79 GLY A C 1
ATOM 650 O O . GLY A 1 79 ? 2.695 15.310 14.257 1.00 54.97 79 GLY A O 1
ATOM 651 N N . ASN A 1 80 ? 3.858 13.421 13.971 1.00 53.50 80 ASN A N 1
ATOM 652 C CA . ASN A 1 80 ? 4.891 13.967 13.097 1.00 53.50 80 ASN A CA 1
ATOM 653 C C . ASN A 1 80 ? 4.630 13.773 11.592 1.00 53.50 80 ASN A C 1
ATOM 655 O O . ASN A 1 80 ? 5.231 14.492 10.797 1.00 53.50 80 ASN A O 1
ATOM 659 N N . HIS A 1 81 ? 3.744 12.864 11.166 1.00 52.16 81 HIS A N 1
ATOM 660 C CA . HIS A 1 81 ? 3.692 12.466 9.747 1.00 52.16 81 HIS A CA 1
ATOM 661 C C . HIS A 1 81 ? 2.617 13.181 8.899 1.00 52.16 81 HIS A C 1
ATOM 663 O O . HIS A 1 81 ? 2.861 13.464 7.726 1.00 52.16 81 HIS A O 1
ATOM 669 N N . ILE A 1 82 ? 1.473 13.589 9.470 1.00 49.03 82 ILE A N 1
ATOM 670 C CA . ILE A 1 82 ? 0.348 14.154 8.679 1.00 49.03 82 ILE A CA 1
ATOM 671 C C . ILE A 1 82 ? 0.628 15.576 8.190 1.00 49.03 82 ILE A C 1
ATOM 673 O O . ILE A 1 82 ? 0.263 15.933 7.075 1.00 49.03 82 ILE A O 1
ATOM 677 N N . SER A 1 83 ? 1.323 16.393 8.986 1.00 40.44 83 SER A N 1
ATOM 678 C CA . SER A 1 83 ? 1.512 17.814 8.663 1.00 40.44 83 SER A CA 1
ATOM 679 C C . SER A 1 83 ? 2.461 18.076 7.482 1.00 40.44 83 SER A C 1
ATOM 681 O O . SER A 1 83 ? 2.645 19.232 7.115 1.00 40.44 83 SER A O 1
ATOM 683 N N . SER A 1 84 ? 3.066 17.035 6.896 1.00 43.91 84 SER A N 1
ATOM 684 C CA . SER A 1 84 ? 3.943 17.136 5.715 1.00 43.91 84 SER A CA 1
ATOM 685 C C . SER A 1 84 ? 3.364 16.503 4.440 1.00 43.91 84 SER A C 1
ATOM 687 O O . SER A 1 84 ? 4.010 16.556 3.391 1.00 43.91 84 SER A O 1
ATOM 689 N N . MET A 1 85 ? 2.163 15.912 4.516 1.00 45.56 85 MET A N 1
ATOM 690 C CA . MET A 1 85 ? 1.482 15.254 3.388 1.00 45.56 85 MET A CA 1
ATOM 691 C C . MET A 1 85 ? 0.196 15.963 2.927 1.00 45.56 85 MET A C 1
ATOM 693 O O . MET A 1 85 ? -0.402 15.527 1.943 1.00 45.56 85 MET A O 1
ATOM 697 N N . ILE A 1 86 ? -0.202 17.059 3.586 1.00 36.88 86 ILE A N 1
ATOM 698 C CA . ILE A 1 86 ? -1.236 18.004 3.120 1.00 36.88 86 ILE A CA 1
ATOM 699 C C . ILE A 1 86 ? -0.541 19.276 2.634 1.00 36.88 86 ILE A C 1
ATOM 701 O O . ILE A 1 86 ? -0.930 19.785 1.560 1.00 36.88 86 ILE A O 1
#

Radius of gyration: 12.94 Å; chains: 1; bounding box: 25×34×30 Å

Sequence (86 aa):
MLQIYEYKIYPCYAEKFEELYDEIGYSVRFEKGNFHSGYCILQDKRIAVINKFLTLEGRINALMDILPSLEIDTSKLSGNHISSMI

pLDDT: mean 76.7, std 18.02, range [35.03, 94.31]

Foldseek 3Di:
DVVVVVLQDDPVVVVVLCVVLVLQPAHEAADADDDPLQWDAPQVNNYIYGHNPDDPNSVSVSSVVCVVVHPGPPVSDDPPPPVVVD